Protein AF-A0A6I9NJK5-F1 (afdb_monomer_lite)

Foldseek 3Di:
DDKDQLVRPDVVVVPSVDPPDDRMDDADDAPDDDDPDPVPQPFDDDVPDDRDNDDPHDEDHDCVDLVNFDWDWDDDDPDDTDGDSDPDDPQQVLLVCVVVVVDPDDDTPHDDDD

Sequence (114 aa):
MRVYGRQEIPDRFHFKGGRFVAPLTLVAEPGWFIAQNKAMLPYWKNDTGEASAWQNGWHGYDNEFLDMRGFFLASGPGNKHLYSSIRACFVMIVSDLCSLKLMHTLLSSGASSL

Structure (mmCIF, N/CA/C/O backbone):
data_AF-A0A6I9NJK5-F1
#
_entry.id   AF-A0A6I9NJK5-F1
#
loop_
_atom_site.group_PDB
_atom_site.id
_atom_site.type_symbol
_atom_site.label_atom_id
_atom_site.label_alt_id
_atom_site.label_comp_id
_atom_site.label_asym_id
_atom_site.label_entity_id
_atom_site.label_seq_id
_atom_site.pdbx_PDB_ins_code
_atom_site.Cartn_x
_atom_site.Cartn_y
_atom_site.Cartn_z
_atom_site.occupancy
_atom_site.B_iso_or_equiv
_atom_site.auth_seq_id
_atom_site.auth_comp_id
_atom_site.auth_asym_id
_atom_site.auth_atom_id
_atom_site.pdbx_PDB_model_num
ATOM 1 N N . MET A 1 1 ? 2.629 -10.546 -7.909 1.00 90.00 1 MET A N 1
ATOM 2 C CA . MET A 1 1 ? 1.799 -9.334 -8.149 1.00 90.00 1 MET A CA 1
ATOM 3 C C . MET A 1 1 ? 0.358 -9.750 -8.395 1.00 90.00 1 MET A C 1
ATOM 5 O O . MET A 1 1 ? 0.143 -10.755 -9.062 1.00 90.00 1 MET A O 1
ATOM 9 N N . ARG A 1 2 ? -0.619 -8.976 -7.908 1.00 95.12 2 ARG A N 1
ATOM 10 C CA . ARG A 1 2 ? -2.050 -9.176 -8.200 1.00 95.12 2 ARG A CA 1
ATOM 11 C C . ARG A 1 2 ? -2.628 -7.969 -8.931 1.00 95.12 2 ARG A C 1
ATOM 13 O O . ARG A 1 2 ? -2.214 -6.842 -8.671 1.00 95.12 2 ARG A O 1
ATOM 20 N N . VAL A 1 3 ? -3.580 -8.211 -9.825 1.00 96.62 3 VAL A N 1
ATOM 21 C CA . VAL A 1 3 ? -4.274 -7.175 -10.599 1.00 96.62 3 VAL A CA 1
ATOM 22 C C . VAL A 1 3 ? -5.767 -7.348 -10.377 1.00 96.62 3 VAL A C 1
ATOM 24 O O . VAL A 1 3 ? -6.265 -8.466 -10.464 1.00 96.62 3 VAL A O 1
ATOM 27 N N . TYR A 1 4 ? -6.460 -6.252 -10.090 1.00 97.62 4 TYR A N 1
ATOM 28 C CA . TYR A 1 4 ? -7.900 -6.242 -9.872 1.00 97.62 4 TYR A CA 1
ATOM 29 C C . TYR A 1 4 ? -8.556 -5.208 -10.777 1.00 97.62 4 TYR A C 1
ATOM 31 O O . TYR A 1 4 ? -8.128 -4.047 -10.804 1.00 97.62 4 TYR A O 1
ATOM 39 N N . GLY A 1 5 ? -9.635 -5.594 -11.457 1.00 97.88 5 GLY A N 1
ATOM 40 C CA . GLY A 1 5 ? -10.635 -4.634 -11.893 1.00 97.88 5 GLY A CA 1
ATOM 41 C C . GLY A 1 5 ? -11.287 -3.981 -10.678 1.00 97.88 5 GLY A C 1
ATOM 42 O O . GLY A 1 5 ? -11.382 -4.577 -9.606 1.00 97.88 5 GLY A O 1
ATOM 43 N N . ARG A 1 6 ? -11.757 -2.740 -10.825 1.00 96.25 6 ARG A N 1
ATOM 44 C CA . ARG A 1 6 ? -12.305 -1.954 -9.707 1.00 96.25 6 ARG A CA 1
ATOM 45 C C . ARG A 1 6 ? -13.317 -2.714 -8.833 1.00 96.25 6 ARG A C 1
ATOM 47 O O . ARG A 1 6 ? -13.274 -2.580 -7.615 1.00 96.25 6 ARG A O 1
ATOM 54 N N . GLN A 1 7 ? -14.214 -3.500 -9.429 1.00 96.50 7 GLN A N 1
ATOM 55 C CA . GLN A 1 7 ? -15.240 -4.249 -8.684 1.00 96.50 7 GLN A CA 1
ATOM 56 C C . GLN A 1 7 ? -14.703 -5.514 -7.998 1.00 96.50 7 GLN A C 1
ATOM 58 O O . GLN A 1 7 ? -15.299 -5.989 -7.034 1.00 96.50 7 GLN A O 1
ATOM 63 N N . GLU A 1 8 ? -13.564 -6.020 -8.465 1.00 97.88 8 GLU A N 1
ATOM 64 C CA . GLU A 1 8 ? -12.906 -7.241 -7.989 1.00 97.88 8 GLU A CA 1
ATOM 65 C C . GLU A 1 8 ? -11.919 -6.961 -6.849 1.00 97.88 8 GLU A C 1
ATOM 67 O O . GLU A 1 8 ? -11.401 -7.893 -6.235 1.00 97.88 8 GLU A O 1
ATOM 72 N N . ILE A 1 9 ? -11.649 -5.683 -6.549 1.00 97.12 9 ILE A N 1
ATOM 73 C CA . ILE A 1 9 ? -10.810 -5.291 -5.414 1.00 97.12 9 ILE A CA 1
ATOM 74 C C . ILE A 1 9 ? -11.443 -5.854 -4.124 1.00 97.12 9 ILE A C 1
ATOM 76 O O . ILE A 1 9 ? -12.618 -5.570 -3.855 1.00 97.12 9 ILE A O 1
ATOM 80 N N . PRO A 1 10 ? -10.683 -6.608 -3.304 1.00 96.00 10 PRO A N 1
ATOM 81 C CA . PRO A 1 10 ? -11.191 -7.195 -2.068 1.00 96.00 10 PRO A CA 1
ATOM 82 C C . PRO A 1 10 ? -11.821 -6.162 -1.127 1.00 96.00 10 PRO A C 1
ATOM 84 O O . PRO A 1 10 ? -11.218 -5.124 -0.842 1.00 96.00 10 PRO A O 1
ATOM 87 N N . ASP A 1 11 ? -13.004 -6.472 -0.589 1.00 94.94 11 ASP A N 1
ATOM 88 C CA . ASP A 1 11 ? -13.763 -5.557 0.281 1.00 94.94 11 ASP A CA 1
ATOM 89 C C . ASP A 1 11 ? -12.993 -5.135 1.535 1.00 94.94 11 ASP A C 1
ATOM 91 O O . ASP A 1 11 ? -13.120 -3.993 1.973 1.00 94.94 11 ASP A O 1
ATOM 95 N N . ARG A 1 12 ? -12.120 -6.007 2.059 1.00 93.56 12 ARG A N 1
ATOM 96 C CA . ARG A 1 12 ? -11.272 -5.725 3.230 1.00 93.56 12 ARG A CA 1
ATOM 97 C C . ARG A 1 12 ? -10.341 -4.519 3.056 1.00 93.56 12 ARG A C 1
ATOM 99 O O . ARG A 1 12 ? -9.884 -3.959 4.045 1.00 93.56 12 ARG A O 1
ATOM 106 N N . PHE A 1 13 ? -10.043 -4.117 1.818 1.00 92.50 13 PHE A N 1
ATOM 107 C CA . PHE A 1 13 ? -9.256 -2.910 1.570 1.00 92.50 13 PHE A CA 1
ATOM 108 C C . PHE A 1 13 ? -10.068 -1.625 1.758 1.00 92.50 13 PHE A C 1
ATOM 110 O O . PHE A 1 13 ? -9.478 -0.551 1.823 1.00 92.50 13 PHE A O 1
ATOM 117 N N . HIS A 1 14 ? -11.405 -1.705 1.782 1.00 92.88 14 HIS A N 1
ATOM 118 C CA . HIS A 1 14 ? -12.311 -0.551 1.805 1.00 92.88 14 HIS A CA 1
ATOM 119 C C . HIS A 1 14 ? -11.980 0.511 0.735 1.00 92.88 14 HIS A C 1
ATOM 121 O O . HIS A 1 14 ? -12.264 1.696 0.898 1.00 92.88 14 HIS A O 1
ATOM 127 N N . PHE A 1 15 ? -11.375 0.085 -0.380 1.00 93.12 15 PHE A N 1
ATOM 128 C CA . PHE A 1 15 ? -10.775 0.985 -1.362 1.00 93.12 15 PHE A CA 1
ATOM 129 C C . PHE A 1 15 ? -11.719 1.280 -2.535 1.00 93.12 15 PHE A C 1
ATOM 131 O O . PHE A 1 15 ? -11.912 2.440 -2.887 1.00 93.12 15 PHE A O 1
ATOM 138 N N . LYS A 1 16 ? -12.390 0.263 -3.098 1.00 94.38 16 LYS A N 1
ATOM 139 C CA . LYS A 1 16 ? -13.120 0.348 -4.385 1.00 94.38 16 LYS A CA 1
ATOM 140 C C . LYS A 1 16 ? -14.266 1.362 -4.475 1.00 94.38 16 LYS A C 1
ATOM 142 O O . LYS A 1 16 ? -14.669 1.733 -5.581 1.00 94.38 16 LYS A O 1
ATOM 147 N N . GLY A 1 17 ? -14.795 1.823 -3.342 1.00 93.31 17 GLY A N 1
ATOM 148 C CA . GLY A 1 17 ? -15.849 2.843 -3.288 1.00 93.31 17 GLY A CA 1
ATOM 149 C C . GLY A 1 17 ? -15.358 4.268 -3.578 1.00 93.31 17 GLY A C 1
ATOM 150 O O . GLY A 1 17 ? -16.163 5.144 -3.882 1.00 93.31 17 GLY A O 1
ATOM 151 N N . GLY A 1 18 ? -14.045 4.519 -3.528 1.00 92.38 18 GLY A N 1
ATOM 152 C CA . GLY A 1 18 ? -13.483 5.862 -3.669 1.00 92.38 18 GLY A CA 1
ATOM 153 C C . GLY A 1 18 ? -13.666 6.463 -5.066 1.00 92.38 18 GLY A C 1
ATOM 154 O O . GLY A 1 18 ? -13.475 5.797 -6.083 1.00 92.38 18 GLY A O 1
ATOM 155 N N . ARG A 1 19 ? -13.986 7.759 -5.150 1.00 94.50 19 ARG A N 1
ATOM 156 C CA . ARG A 1 19 ? -14.189 8.466 -6.433 1.00 94.50 19 ARG A CA 1
ATOM 157 C C . ARG A 1 19 ? -12.986 8.359 -7.378 1.00 94.50 19 ARG A C 1
ATOM 159 O O . ARG A 1 19 ? -13.173 8.252 -8.582 1.00 94.50 19 ARG A O 1
ATOM 166 N N . PHE A 1 20 ? -11.777 8.332 -6.824 1.00 94.50 20 PHE A N 1
ATOM 167 C CA . PHE A 1 20 ? -10.515 8.373 -7.569 1.00 94.50 20 PHE A CA 1
ATOM 168 C C . PHE A 1 20 ? -9.845 7.003 -7.757 1.00 94.50 20 PHE A C 1
ATOM 170 O O . PHE A 1 20 ? -8.680 6.938 -8.135 1.00 94.50 20 PHE A O 1
ATOM 177 N N . VAL A 1 21 ? -10.553 5.898 -7.496 1.00 95.12 21 VAL A N 1
ATOM 178 C CA . VAL A 1 21 ? -10.008 4.555 -7.748 1.00 95.12 21 VAL A CA 1
ATOM 179 C C . VAL A 1 21 ? -9.963 4.292 -9.249 1.00 95.12 21 VAL A C 1
ATOM 181 O O . VAL A 1 21 ? -10.994 4.351 -9.928 1.00 95.12 21 VAL A O 1
ATOM 184 N N . ALA A 1 22 ? -8.770 3.980 -9.749 1.00 95.50 22 ALA A N 1
ATOM 185 C CA . ALA A 1 22 ? -8.544 3.651 -11.148 1.00 95.50 22 ALA A CA 1
ATOM 186 C C . ALA A 1 22 ? -9.322 2.386 -11.578 1.00 95.50 22 ALA A C 1
ATOM 188 O O . ALA A 1 22 ? -9.623 1.531 -10.740 1.00 95.50 22 ALA A O 1
ATOM 189 N N . PRO A 1 23 ? -9.628 2.219 -12.881 1.00 96.88 23 PRO A N 1
ATOM 190 C CA . PRO A 1 23 ? -10.300 1.018 -13.387 1.00 96.88 23 PRO A CA 1
ATOM 191 C C . PRO A 1 23 ? -9.548 -0.283 -13.080 1.00 96.88 23 PRO A C 1
ATOM 193 O O . PRO A 1 23 ? -10.181 -1.312 -12.845 1.00 96.88 23 PRO A O 1
ATOM 196 N N . LEU A 1 24 ? -8.214 -0.213 -13.052 1.00 96.81 24 LEU A N 1
ATOM 197 C CA . LEU A 1 24 ? -7.314 -1.298 -12.678 1.00 96.81 24 LEU A CA 1
ATOM 198 C C . LEU A 1 24 ? -6.467 -0.872 -11.481 1.00 96.81 24 LEU A C 1
ATOM 200 O O . LEU A 1 24 ? -5.882 0.210 -11.481 1.00 96.81 24 LEU A O 1
ATOM 204 N N . THR A 1 25 ? -6.386 -1.739 -10.478 1.00 96.12 25 THR A N 1
ATOM 205 C CA . THR A 1 25 ? -5.515 -1.573 -9.310 1.00 96.12 25 THR A CA 1
ATOM 206 C C . THR A 1 25 ? -4.537 -2.736 -9.253 1.00 96.12 25 THR A C 1
ATOM 208 O O . THR A 1 25 ? -4.942 -3.898 -9.293 1.00 96.12 25 THR A O 1
ATOM 211 N N . LEU A 1 26 ? -3.244 -2.424 -9.166 1.00 96.19 26 LEU A N 1
ATOM 212 C CA . LEU A 1 26 ? -2.179 -3.413 -9.069 1.00 96.19 26 LEU A CA 1
ATOM 213 C C . LEU A 1 26 ? -1.632 -3.414 -7.642 1.00 96.19 26 LEU A C 1
ATOM 215 O O . LEU A 1 26 ? -1.322 -2.359 -7.095 1.00 96.19 26 LEU A O 1
ATOM 219 N N . VAL A 1 27 ? -1.496 -4.601 -7.058 1.00 95.50 27 VAL A N 1
ATOM 220 C CA . VAL A 1 27 ? -0.923 -4.798 -5.724 1.00 95.50 27 VAL A CA 1
ATOM 221 C C . VAL A 1 27 ? 0.391 -5.556 -5.876 1.00 95.50 27 VAL A C 1
ATOM 223 O O . VAL A 1 27 ? 0.419 -6.712 -6.321 1.00 95.50 27 VAL A O 1
ATOM 226 N N . ALA A 1 28 ? 1.488 -4.879 -5.543 1.00 94.44 28 ALA A N 1
ATOM 227 C CA . ALA A 1 28 ? 2.820 -5.466 -5.522 1.00 94.44 28 ALA A CA 1
ATOM 228 C C . ALA A 1 28 ? 2.984 -6.417 -4.326 1.00 94.44 28 ALA A C 1
ATOM 230 O O . ALA A 1 28 ? 2.322 -6.273 -3.298 1.00 94.44 28 ALA A O 1
ATOM 231 N N . GLU A 1 29 ? 3.878 -7.391 -4.469 1.00 92.88 29 GLU A N 1
ATOM 232 C CA . GLU A 1 29 ? 4.347 -8.196 -3.339 1.00 92.88 29 GLU A CA 1
ATOM 233 C C . GLU A 1 29 ? 5.508 -7.474 -2.641 1.00 92.88 29 GLU A C 1
ATOM 235 O O . GLU A 1 29 ? 6.224 -6.724 -3.311 1.00 92.88 29 GLU A O 1
ATOM 240 N N . PRO A 1 30 ? 5.721 -7.683 -1.329 1.00 90.62 30 PRO A N 1
ATOM 241 C CA . PRO A 1 30 ? 6.853 -7.095 -0.622 1.00 90.62 30 PRO A CA 1
ATOM 242 C C . PRO A 1 30 ? 8.179 -7.359 -1.346 1.00 90.62 30 PRO A C 1
ATOM 244 O O . PRO A 1 30 ? 8.440 -8.472 -1.801 1.00 90.62 30 PRO A O 1
ATOM 247 N N . GLY A 1 31 ? 9.004 -6.318 -1.471 1.00 87.44 31 GLY A N 1
ATOM 248 C CA . GLY A 1 31 ? 10.274 -6.366 -2.206 1.00 87.44 31 GLY A CA 1
ATOM 249 C C . GLY A 1 31 ? 10.159 -6.047 -3.701 1.00 87.44 31 GLY A C 1
ATOM 250 O O . GLY A 1 31 ? 11.182 -5.896 -4.365 1.00 87.44 31 GLY A O 1
ATOM 251 N N . TRP A 1 32 ? 8.943 -5.880 -4.225 1.00 87.62 32 TRP A N 1
ATOM 252 C CA . TRP A 1 32 ? 8.697 -5.491 -5.611 1.00 87.62 32 TRP A CA 1
ATOM 253 C C . TRP A 1 32 ? 8.066 -4.108 -5.697 1.00 87.62 32 TRP A C 1
ATOM 255 O O . TRP A 1 32 ? 7.214 -3.744 -4.898 1.00 87.62 32 TRP A O 1
ATOM 265 N N . PHE A 1 33 ? 8.396 -3.362 -6.741 1.00 85.12 33 PHE A N 1
ATOM 266 C CA . PHE A 1 33 ? 7.691 -2.136 -7.093 1.00 85.12 33 PHE A CA 1
ATOM 267 C C . PHE A 1 33 ? 7.246 -2.217 -8.555 1.00 85.12 33 PHE A C 1
ATOM 269 O O . PHE A 1 33 ? 7.800 -2.974 -9.356 1.00 85.12 33 PHE A O 1
ATOM 276 N N . ILE A 1 34 ? 6.214 -1.454 -8.902 1.00 87.81 34 ILE A N 1
ATOM 277 C CA . ILE A 1 34 ? 5.610 -1.475 -10.234 1.00 87.81 34 ILE A CA 1
ATOM 278 C C . ILE A 1 34 ? 5.867 -0.119 -10.877 1.00 87.81 34 ILE A C 1
ATOM 280 O O . ILE A 1 34 ? 5.484 0.913 -10.334 1.00 87.81 34 ILE A O 1
ATOM 284 N N . ALA A 1 35 ? 6.512 -0.131 -12.038 1.00 87.62 35 ALA A N 1
ATOM 285 C CA . ALA A 1 35 ? 6.784 1.058 -12.831 1.00 87.62 35 ALA A CA 1
ATOM 286 C C . ALA A 1 35 ? 6.290 0.848 -14.261 1.00 87.62 35 ALA A C 1
ATOM 288 O O . ALA A 1 35 ? 6.307 -0.269 -14.777 1.00 87.62 35 ALA A O 1
ATOM 289 N N . GLN A 1 36 ? 5.875 1.933 -14.914 1.00 86.94 36 GLN A N 1
ATOM 290 C CA . GLN A 1 36 ? 5.404 1.881 -16.297 1.00 86.94 36 GLN A CA 1
ATOM 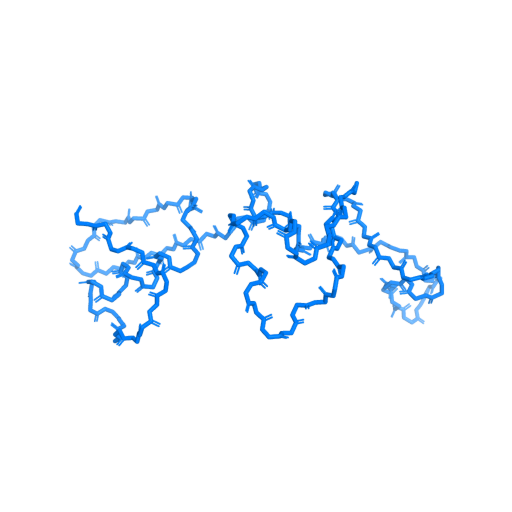291 C C . GLN A 1 36 ? 6.525 1.485 -17.270 1.00 86.94 36 GLN A C 1
ATOM 293 O O . GLN A 1 36 ? 6.287 0.759 -18.232 1.00 86.94 36 GLN A O 1
ATOM 298 N N . ASN A 1 37 ? 7.749 1.962 -17.035 1.00 83.81 37 ASN A N 1
ATOM 299 C CA . ASN A 1 37 ? 8.924 1.611 -17.824 1.00 83.81 37 ASN A CA 1
ATOM 300 C C . ASN A 1 37 ? 10.211 1.728 -16.984 1.00 83.81 37 ASN A C 1
ATOM 302 O O . ASN A 1 37 ? 10.212 2.319 -15.903 1.00 83.81 37 ASN A O 1
ATOM 306 N N . LYS A 1 38 ? 11.322 1.190 -17.510 1.00 76.00 38 LYS A N 1
ATOM 307 C CA . LYS A 1 38 ? 12.641 1.226 -16.851 1.00 76.00 38 LYS A CA 1
ATOM 308 C C . LYS A 1 38 ? 13.243 2.636 -16.724 1.00 76.00 38 LYS A C 1
ATOM 310 O O . LYS A 1 38 ? 14.063 2.870 -15.848 1.00 76.00 38 LYS A O 1
ATOM 315 N N . ALA A 1 39 ? 12.861 3.575 -17.586 1.00 76.69 39 ALA A N 1
ATOM 316 C CA . ALA A 1 39 ? 13.349 4.953 -17.512 1.00 76.69 39 ALA A CA 1
ATOM 317 C C . ALA A 1 39 ? 12.691 5.750 -16.368 1.00 76.69 39 ALA A C 1
ATOM 319 O O . ALA A 1 39 ? 13.248 6.738 -15.908 1.00 76.69 39 ALA A O 1
ATOM 320 N N . MET A 1 40 ? 11.522 5.306 -15.899 1.00 72.81 40 MET A N 1
ATOM 321 C CA . MET A 1 40 ? 10.747 5.904 -14.808 1.00 72.81 40 MET A CA 1
ATOM 322 C C . MET A 1 40 ? 10.974 5.196 -13.471 1.00 72.81 40 MET A C 1
ATOM 324 O O . MET A 1 40 ? 10.207 5.404 -12.530 1.00 72.81 40 MET A O 1
ATOM 328 N N . LEU A 1 41 ? 11.986 4.327 -13.380 1.00 72.88 41 LEU A N 1
ATOM 329 C CA . LEU A 1 41 ? 12.323 3.717 -12.103 1.00 72.88 41 LEU A CA 1
ATOM 330 C C . LEU A 1 41 ? 12.713 4.839 -11.128 1.00 72.88 41 LEU A C 1
ATOM 332 O O . LEU A 1 41 ? 13.453 5.750 -11.511 1.00 72.88 41 LEU A O 1
ATOM 336 N N . PRO A 1 42 ? 12.209 4.800 -9.887 1.00 65.50 42 PRO A N 1
ATOM 337 C CA . PRO A 1 42 ? 12.485 5.813 -8.880 1.00 65.50 42 PRO A CA 1
ATOM 338 C C . PRO A 1 42 ? 13.908 5.622 -8.345 1.00 65.50 42 PRO A C 1
ATOM 340 O O . PRO A 1 42 ? 14.130 5.133 -7.238 1.00 65.50 42 PRO A O 1
ATOM 343 N N . TYR A 1 43 ? 14.891 5.969 -9.167 1.00 68.19 43 TYR A N 1
ATOM 344 C CA . TYR A 1 43 ? 16.286 5.970 -8.773 1.00 68.19 43 TYR A CA 1
ATOM 345 C C . TYR A 1 43 ? 16.526 7.084 -7.763 1.00 68.19 43 TYR A C 1
ATOM 347 O O . TYR A 1 43 ? 16.132 8.233 -7.981 1.00 68.19 43 TYR A O 1
ATOM 355 N N . TRP A 1 44 ? 17.202 6.756 -6.666 1.00 58.09 44 TRP A N 1
ATOM 356 C CA . TRP A 1 44 ? 17.799 7.794 -5.844 1.00 58.09 44 TRP A CA 1
ATOM 357 C C . TRP A 1 44 ? 19.003 8.342 -6.610 1.00 58.09 44 TRP A C 1
ATOM 359 O O . TRP A 1 44 ? 19.922 7.597 -6.949 1.00 58.09 44 TRP A O 1
ATOM 369 N N . LYS A 1 45 ? 18.954 9.628 -6.957 1.00 60.59 45 LYS A N 1
ATOM 370 C CA . LYS A 1 45 ? 20.036 10.316 -7.656 1.00 60.59 45 LYS A CA 1
ATOM 371 C C . LYS A 1 45 ? 20.779 11.179 -6.646 1.00 60.59 45 LYS A C 1
ATOM 373 O O . LYS A 1 45 ? 20.431 12.329 -6.412 1.00 60.59 45 LYS A O 1
ATOM 378 N N . ASN A 1 46 ? 21.774 10.593 -6.005 1.00 57.22 46 ASN A N 1
ATOM 379 C CA . ASN A 1 46 ? 22.879 11.331 -5.422 1.00 57.22 46 ASN A CA 1
ATOM 380 C C . ASN A 1 46 ? 23.770 11.803 -6.568 1.00 57.22 46 ASN A C 1
ATOM 382 O O . ASN A 1 46 ? 24.246 10.976 -7.339 1.00 57.22 46 ASN A O 1
ATOM 386 N N . ASP A 1 47 ? 23.997 13.112 -6.688 1.00 61.72 47 ASP A N 1
ATOM 387 C CA . ASP A 1 47 ? 24.726 13.779 -7.786 1.00 61.72 47 ASP A CA 1
ATOM 388 C C . ASP A 1 47 ? 26.202 13.342 -7.974 1.00 61.72 47 ASP A C 1
ATOM 390 O O . ASP A 1 47 ? 26.977 1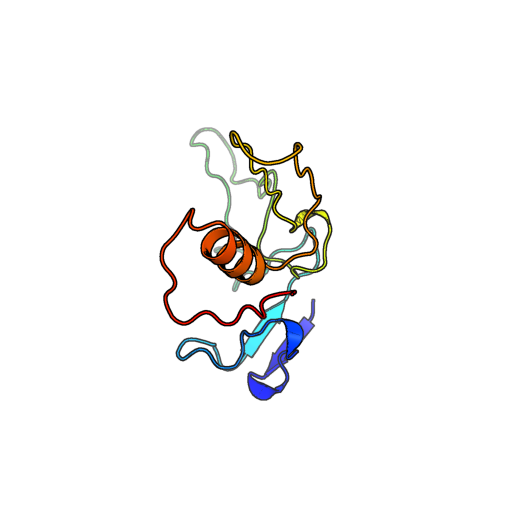3.995 -8.666 1.00 61.72 47 ASP A O 1
ATOM 394 N N . THR A 1 48 ? 26.611 12.233 -7.359 1.00 61.94 48 THR A N 1
ATOM 395 C CA . THR A 1 48 ? 27.974 11.709 -7.290 1.00 61.94 48 THR A CA 1
ATOM 396 C C . THR A 1 48 ? 28.129 10.281 -7.839 1.00 61.94 48 THR A C 1
ATOM 398 O O . THR A 1 48 ? 29.245 9.766 -7.808 1.00 61.94 48 THR A O 1
ATOM 401 N N . GLY A 1 49 ? 27.078 9.631 -8.367 1.00 64.94 49 GLY A N 1
ATOM 402 C CA . GLY A 1 49 ? 27.175 8.257 -8.893 1.00 64.94 49 GLY A CA 1
ATOM 403 C C . GLY A 1 49 ? 26.143 7.863 -9.957 1.00 64.94 49 GLY A C 1
ATOM 404 O O . GLY A 1 49 ? 25.221 8.617 -10.271 1.00 64.94 49 GLY A O 1
ATOM 405 N N . GLU A 1 50 ? 26.307 6.662 -10.529 1.00 63.91 50 GLU A N 1
ATOM 406 C CA . GLU A 1 50 ? 25.297 6.059 -11.408 1.00 63.91 50 GLU A CA 1
ATOM 407 C C . GLU A 1 50 ? 23.997 5.817 -10.634 1.00 63.91 50 GLU A C 1
ATOM 409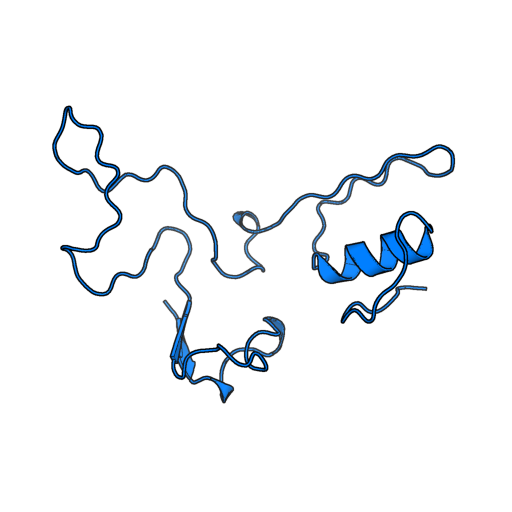 O O . GLU A 1 50 ? 24.010 5.373 -9.483 1.00 63.91 50 GLU A O 1
ATOM 414 N N . ALA A 1 51 ? 22.867 6.102 -11.284 1.00 61.31 51 ALA A N 1
ATOM 415 C CA . ALA A 1 51 ? 21.534 5.904 -10.735 1.00 61.31 51 ALA A CA 1
ATOM 416 C C . ALA A 1 51 ? 21.323 4.423 -10.374 1.00 61.31 51 ALA A C 1
ATOM 418 O O . ALA A 1 51 ? 20.995 3.595 -11.224 1.00 61.31 51 ALA A O 1
ATOM 419 N N . SER A 1 52 ? 21.529 4.081 -9.103 1.00 61.34 52 SER A N 1
ATOM 420 C CA . SER A 1 52 ? 21.329 2.728 -8.593 1.00 61.34 52 SER A CA 1
ATOM 421 C C . SER A 1 52 ? 19.936 2.617 -7.973 1.00 61.34 52 SER A C 1
ATOM 423 O O . SER A 1 52 ? 19.456 3.514 -7.282 1.00 61.34 52 SER A O 1
ATOM 425 N N . ALA A 1 53 ? 19.231 1.525 -8.271 1.00 56.78 53 ALA A N 1
ATOM 426 C CA . ALA A 1 53 ? 17.831 1.315 -7.885 1.00 56.78 53 ALA A CA 1
ATOM 427 C C . ALA A 1 53 ? 17.621 1.056 -6.379 1.00 56.78 53 ALA A C 1
ATOM 429 O O . ALA A 1 53 ? 16.528 0.659 -5.973 1.00 56.78 53 ALA A O 1
ATOM 430 N N . TRP A 1 54 ? 18.650 1.227 -5.545 1.00 57.75 54 TRP A N 1
ATOM 431 C CA . TRP A 1 54 ? 18.600 0.843 -4.138 1.00 57.75 54 TRP A CA 1
ATOM 432 C C . TRP A 1 54 ? 17.920 1.916 -3.291 1.00 57.75 54 TRP A C 1
ATOM 434 O O . TRP A 1 54 ?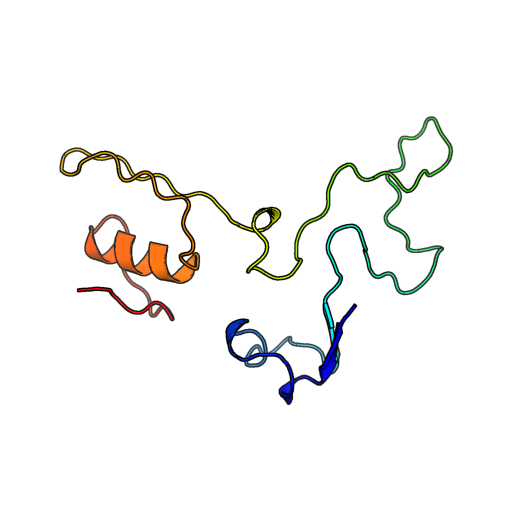 18.555 2.739 -2.638 1.00 57.75 54 TRP A O 1
ATOM 444 N N . GLN A 1 55 ? 16.590 1.888 -3.284 1.00 64.25 55 GLN A N 1
ATOM 445 C CA . GLN A 1 55 ? 15.835 2.464 -2.178 1.00 64.25 55 GLN A CA 1
ATOM 446 C C . GLN A 1 55 ? 15.833 1.473 -1.010 1.00 64.25 55 GLN A C 1
ATOM 448 O O . GLN A 1 55 ? 15.510 0.299 -1.183 1.00 64.25 55 GLN A O 1
ATOM 453 N N . ASN A 1 56 ? 16.197 1.951 0.182 1.00 70.25 56 ASN A N 1
ATOM 454 C CA . ASN A 1 56 ? 16.390 1.123 1.381 1.00 70.25 56 ASN A CA 1
ATOM 455 C C . ASN A 1 56 ? 15.080 0.611 2.013 1.00 70.25 56 ASN A C 1
ATOM 457 O O . ASN A 1 56 ? 15.118 -0.088 3.021 1.00 70.25 56 ASN A O 1
ATOM 461 N N . GLY A 1 57 ? 13.922 0.953 1.444 1.00 78.38 57 GLY A N 1
ATOM 462 C CA . GLY A 1 57 ? 12.624 0.490 1.917 1.00 78.38 57 GLY A CA 1
ATOM 463 C C . GLY A 1 57 ? 11.476 1.071 1.100 1.00 78.38 57 GLY A C 1
ATOM 464 O O . GLY A 1 57 ? 11.568 2.180 0.583 1.00 78.38 57 GLY A O 1
ATOM 465 N N . TRP A 1 58 ? 10.389 0.309 1.004 1.00 83.62 58 TRP A N 1
ATOM 466 C CA . TRP A 1 58 ? 9.158 0.683 0.309 1.00 83.62 58 TRP A CA 1
ATOM 467 C C . TRP A 1 58 ? 7.955 0.358 1.191 1.00 83.62 58 TRP A C 1
ATOM 469 O O . TRP A 1 58 ? 8.001 -0.579 1.987 1.00 83.62 58 TRP A O 1
ATOM 479 N N . HIS A 1 59 ? 6.868 1.105 1.021 1.00 89.06 59 HIS A N 1
ATOM 480 C CA . HIS A 1 59 ? 5.600 0.885 1.713 1.00 89.06 59 HIS A CA 1
ATOM 481 C C . HIS A 1 59 ? 4.418 1.012 0.741 1.00 89.06 59 HIS A C 1
ATOM 483 O O . HIS A 1 59 ? 4.589 1.403 -0.411 1.00 89.06 59 HIS A O 1
ATOM 489 N N . GLY A 1 60 ? 3.204 0.717 1.214 1.00 89.25 60 GLY A N 1
ATOM 490 C CA . GLY A 1 60 ? 1.982 0.749 0.395 1.00 89.25 60 GLY A CA 1
ATOM 491 C C . GLY A 1 60 ? 1.562 -0.614 -0.164 1.00 89.25 60 GLY A C 1
ATOM 492 O O . GLY A 1 60 ? 0.696 -0.680 -1.034 1.00 89.25 60 GLY A O 1
ATOM 493 N N . TYR A 1 61 ? 2.164 -1.695 0.338 1.00 93.50 61 TYR A N 1
ATOM 494 C CA . TYR A 1 61 ? 1.710 -3.062 0.093 1.00 93.50 61 TYR A CA 1
ATOM 495 C C . TYR A 1 61 ? 0.398 -3.358 0.832 1.00 93.50 61 TYR A C 1
ATOM 497 O O . TYR A 1 61 ? -0.191 -2.501 1.491 1.00 93.50 61 TYR A O 1
ATOM 505 N N . ASP A 1 62 ? -0.047 -4.609 0.739 1.00 93.12 62 ASP A N 1
ATOM 506 C CA . ASP A 1 62 ? -1.187 -5.121 1.492 1.00 93.12 62 ASP A CA 1
ATOM 507 C C . ASP A 1 62 ? -1.062 -4.831 3.001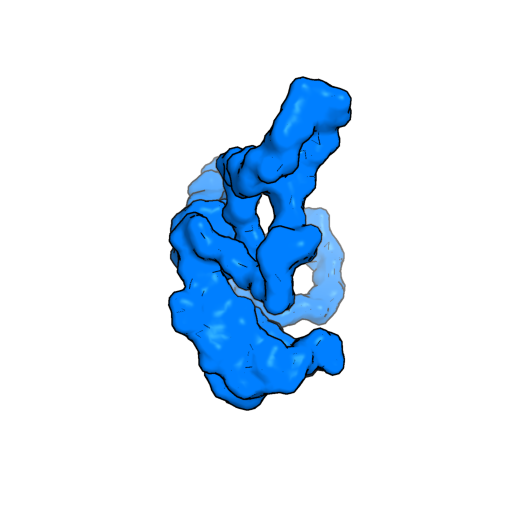 1.00 93.12 62 ASP A C 1
ATOM 509 O O . ASP A 1 62 ? -0.044 -5.135 3.626 1.00 93.12 62 ASP A O 1
ATOM 513 N N . ASN A 1 63 ? -2.113 -4.270 3.599 1.00 90.94 63 ASN A N 1
ATOM 514 C CA . ASN A 1 63 ? -2.128 -3.854 5.001 1.00 90.94 63 ASN A CA 1
ATOM 515 C C . ASN A 1 63 ? -2.084 -5.027 5.998 1.00 90.94 63 ASN A C 1
ATOM 517 O O . ASN A 1 63 ? -1.904 -4.806 7.195 1.00 90.94 63 ASN A O 1
ATOM 521 N N . GLU A 1 64 ? -2.259 -6.268 5.536 1.00 90.50 64 GLU A N 1
ATOM 522 C CA . GLU A 1 64 ? -2.142 -7.457 6.387 1.00 90.50 64 GLU A CA 1
ATOM 523 C C . GLU A 1 64 ? -0.688 -7.859 6.680 1.00 90.50 64 GLU A C 1
ATOM 525 O O . GLU A 1 64 ? -0.435 -8.530 7.694 1.00 90.50 64 GLU A O 1
ATOM 530 N N . PHE A 1 65 ? 0.269 -7.417 5.850 1.00 90.62 65 PHE A N 1
ATOM 531 C CA . PHE A 1 65 ? 1.693 -7.656 6.083 1.00 90.62 65 PHE A CA 1
ATOM 532 C C . PHE A 1 65 ? 2.149 -6.996 7.383 1.00 90.62 65 PHE A C 1
ATOM 534 O O . PHE A 1 65 ? 1.814 -5.846 7.662 1.00 90.62 65 PHE A O 1
ATOM 541 N N . LEU A 1 66 ? 2.946 -7.726 8.171 1.00 88.31 66 LEU A N 1
ATOM 542 C CA . LEU A 1 66 ? 3.484 -7.236 9.444 1.00 88.31 66 LEU A CA 1
ATOM 543 C C . LEU A 1 66 ? 4.265 -5.929 9.265 1.00 88.31 66 LEU A C 1
ATOM 545 O O . LEU A 1 66 ? 4.062 -5.003 10.043 1.00 88.31 66 LEU A O 1
ATOM 549 N N . ASP A 1 67 ? 5.054 -5.829 8.196 1.00 88.75 67 ASP A N 1
ATOM 550 C CA . ASP A 1 67 ? 5.878 -4.653 7.895 1.00 88.75 67 ASP A CA 1
ATOM 551 C C . ASP A 1 67 ? 5.056 -3.415 7.496 1.00 88.75 67 ASP A C 1
ATOM 553 O O . ASP A 1 67 ? 5.570 -2.302 7.531 1.00 88.75 67 ASP A O 1
ATOM 557 N N . MET A 1 68 ? 3.777 -3.585 7.130 1.00 90.94 68 MET A N 1
ATOM 558 C CA . MET A 1 68 ? 2.853 -2.486 6.802 1.00 90.94 68 MET A CA 1
ATOM 559 C C . MET A 1 68 ? 2.002 -2.041 7.998 1.00 90.94 68 MET A C 1
ATOM 561 O O . MET A 1 68 ? 1.157 -1.153 7.859 1.00 90.94 68 MET A O 1
ATOM 565 N N . ARG A 1 69 ? 2.188 -2.648 9.177 1.00 87.69 69 ARG A N 1
ATOM 566 C CA . ARG A 1 69 ? 1.432 -2.277 10.375 1.00 87.69 69 ARG A CA 1
ATOM 567 C C . ARG A 1 69 ? 2.021 -1.030 11.016 1.00 87.69 69 ARG A C 1
ATOM 569 O O . ARG A 1 69 ? 3.215 -0.951 11.283 1.00 87.69 69 ARG A O 1
ATOM 576 N N . GLY A 1 70 ? 1.148 -0.076 11.326 1.00 81.44 70 GLY A N 1
ATOM 577 C CA . GLY A 1 70 ? 1.481 1.012 12.238 1.00 81.44 70 GLY A CA 1
ATOM 578 C C . GLY A 1 70 ? 1.514 0.529 13.690 1.00 81.44 70 GLY A C 1
ATOM 579 O O . GLY A 1 70 ? 0.964 -0.519 14.031 1.00 81.44 70 GLY A O 1
ATOM 580 N N . PHE A 1 71 ? 2.123 1.325 14.562 1.00 78.75 71 PHE A N 1
ATOM 581 C CA . PHE A 1 71 ? 1.990 1.173 16.009 1.00 78.75 71 PHE A CA 1
ATOM 582 C C . PHE A 1 71 ? 1.144 2.318 16.568 1.00 78.75 71 PHE A C 1
ATOM 584 O O . PHE A 1 71 ? 1.077 3.402 15.988 1.00 78.75 71 PHE A O 1
ATOM 591 N N . PHE A 1 72 ? 0.504 2.082 17.708 1.00 76.56 72 PHE A N 1
ATOM 592 C CA . PHE A 1 72 ? -0.270 3.092 18.417 1.00 76.56 72 PHE A CA 1
ATOM 593 C C . PHE A 1 72 ? 0.029 3.009 19.907 1.00 76.56 72 PHE A C 1
ATOM 595 O O . PHE A 1 72 ? 0.078 1.919 20.479 1.00 76.56 72 PHE A O 1
ATOM 602 N N . LEU A 1 73 ? 0.224 4.171 20.522 1.00 75.19 73 LEU A N 1
ATOM 603 C CA . LEU A 1 73 ? 0.499 4.305 21.943 1.00 75.19 73 LEU A CA 1
ATOM 604 C C . LEU A 1 73 ? -0.367 5.427 22.510 1.00 75.19 73 LEU A C 1
ATOM 606 O O . LEU A 1 73 ? -0.311 6.557 22.029 1.00 75.19 73 LEU A O 1
ATOM 610 N N . ALA A 1 74 ? -1.121 5.118 23.561 1.00 72.38 74 ALA 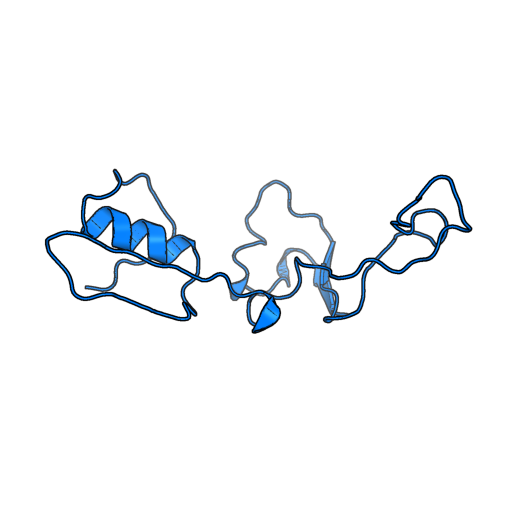A N 1
ATOM 611 C CA . ALA A 1 74 ? -1.878 6.093 24.333 1.00 72.38 74 ALA A CA 1
ATOM 612 C C . ALA A 1 74 ? -1.443 6.050 25.805 1.00 72.38 74 ALA A C 1
ATOM 614 O O . ALA A 1 74 ? -1.231 4.978 26.374 1.00 72.38 74 ALA A O 1
ATOM 615 N N . SER A 1 75 ? -1.313 7.224 26.424 1.00 73.38 75 SER A N 1
ATOM 616 C CA . SER A 1 75 ? -0.952 7.388 27.836 1.00 73.38 75 SER A CA 1
ATOM 617 C C . SER A 1 75 ? -1.743 8.552 28.431 1.00 73.38 75 SER A C 1
ATOM 619 O O . SER A 1 75 ? -1.867 9.595 27.791 1.00 73.38 75 SER A O 1
ATOM 621 N N . GLY A 1 76 ? -2.288 8.390 29.638 1.00 70.38 76 GLY A N 1
ATOM 622 C CA . GLY A 1 76 ? -3.059 9.438 30.303 1.00 70.38 76 GLY A CA 1
ATOM 623 C C . GLY A 1 76 ? -3.424 9.107 31.756 1.00 70.38 76 GLY A C 1
ATOM 624 O O . GLY A 1 76 ? -3.268 7.962 32.179 1.00 70.38 76 GLY A O 1
ATOM 625 N N . PRO A 1 77 ? -3.944 10.088 32.522 1.00 68.38 77 PRO A N 1
ATOM 626 C CA . PRO A 1 77 ? -4.114 9.988 33.977 1.00 68.38 77 PRO A CA 1
ATOM 627 C C . PRO A 1 77 ? -5.136 8.938 34.448 1.00 68.38 77 PRO A C 1
ATOM 629 O O . PRO A 1 77 ? -5.224 8.672 35.642 1.00 68.38 77 PRO A O 1
ATOM 632 N N . GLY A 1 78 ? -5.915 8.356 33.530 1.00 63.38 78 GLY A N 1
ATOM 633 C CA . GLY A 1 78 ? -7.007 7.435 33.840 1.00 63.38 78 GLY A CA 1
ATOM 634 C C . GLY A 1 78 ? -6.842 5.995 33.351 1.00 63.38 78 GLY A C 1
ATOM 635 O O . GLY A 1 78 ? -7.753 5.220 33.601 1.00 63.38 78 GLY A O 1
ATOM 636 N N . ASN A 1 79 ? -5.753 5.605 32.670 1.00 54.66 79 ASN A N 1
ATOM 637 C CA . ASN A 1 79 ? -5.628 4.243 32.129 1.00 54.66 79 ASN A CA 1
ATOM 638 C C . ASN A 1 79 ? -4.199 3.684 32.142 1.00 54.66 79 ASN A C 1
ATOM 640 O O . ASN A 1 79 ? -3.219 4.380 31.886 1.00 54.66 79 ASN A O 1
ATOM 644 N N . LYS A 1 80 ? -4.129 2.372 32.404 1.00 55.56 80 LYS A N 1
ATOM 645 C CA . LYS A 1 80 ? -2.957 1.500 32.253 1.00 55.56 80 LYS A CA 1
ATOM 646 C C . LYS A 1 80 ? -2.357 1.686 30.855 1.00 55.56 80 LYS A C 1
ATOM 648 O O . LYS A 1 80 ? -3.112 1.823 29.897 1.00 55.56 80 LYS A O 1
ATOM 653 N N . HIS A 1 81 ? -1.029 1.659 30.736 1.00 51.41 81 HIS A N 1
ATOM 654 C CA . HIS A 1 81 ? -0.331 1.720 29.450 1.00 51.41 81 HIS A CA 1
ATOM 655 C C . HIS A 1 81 ? -0.897 0.670 28.478 1.00 51.41 81 HIS A C 1
ATOM 657 O O . HIS A 1 81 ? -0.625 -0.523 28.614 1.00 51.41 81 HIS A O 1
ATOM 663 N N . LEU A 1 82 ? -1.709 1.103 27.511 1.00 53.09 82 LEU A N 1
ATOM 664 C CA . LEU A 1 82 ? -2.233 0.239 26.460 1.00 53.09 82 LEU A CA 1
ATOM 665 C C . LEU A 1 82 ? -1.198 0.215 25.338 1.00 53.09 82 LEU A C 1
ATOM 667 O O . LEU A 1 82 ? -1.188 1.068 24.453 1.00 53.09 82 LEU A O 1
ATOM 671 N N . TYR A 1 83 ? -0.285 -0.750 25.423 1.00 51.81 83 TYR A N 1
ATOM 672 C CA . TYR A 1 83 ? 0.608 -1.100 24.327 1.00 51.81 83 TYR A CA 1
ATOM 673 C C . TYR A 1 83 ? -0.075 -2.182 23.499 1.00 51.81 83 TYR A C 1
ATOM 675 O O . TYR A 1 83 ? -0.275 -3.299 23.975 1.00 51.81 83 TYR A O 1
ATOM 683 N N . SER A 1 84 ? -0.454 -1.864 22.267 1.00 54.47 84 SER A N 1
ATOM 684 C CA . SER A 1 84 ? -0.969 -2.866 21.344 1.00 54.47 84 SER A CA 1
ATOM 685 C C . SER A 1 84 ? -0.210 -2.751 20.030 1.00 54.47 84 SER A C 1
ATOM 687 O O . SER A 1 84 ? -0.103 -1.671 19.447 1.00 54.47 84 SER A O 1
ATOM 689 N N . SER A 1 85 ? 0.350 -3.872 19.565 1.00 48.16 85 SER A N 1
ATOM 690 C CA . SER A 1 85 ? 0.737 -4.020 18.162 1.00 48.16 85 SER A CA 1
ATOM 691 C C . SER A 1 85 ? -0.564 -4.113 17.379 1.00 48.16 85 SER A C 1
ATOM 693 O O . SER A 1 85 ? -1.152 -5.176 17.170 1.00 48.16 85 SER A O 1
ATOM 695 N N . ILE A 1 86 ? -1.106 -2.941 17.087 1.00 52.44 86 ILE A N 1
ATOM 696 C CA . ILE A 1 86 ? -2.477 -2.805 16.660 1.00 52.44 86 ILE A CA 1
ATOM 697 C C . ILE A 1 86 ? -2.639 -3.505 15.294 1.00 52.44 86 ILE A C 1
ATOM 699 O O . ILE A 1 86 ? -2.204 -3.022 14.255 1.00 52.44 86 ILE A O 1
ATOM 703 N N . ARG A 1 87 ? -3.323 -4.661 15.294 1.00 51.88 87 ARG A N 1
ATOM 704 C CA . ARG A 1 87 ? -4.036 -5.172 14.105 1.00 51.88 87 ARG A CA 1
ATOM 705 C C . ARG A 1 87 ? -5.229 -4.285 13.744 1.00 51.88 87 ARG A C 1
ATOM 707 O O . ARG A 1 87 ? -5.882 -4.525 12.734 1.00 51.88 87 ARG A O 1
ATOM 714 N N . ALA A 1 88 ? -5.565 -3.314 14.588 1.00 53.78 88 ALA A N 1
ATOM 715 C CA . ALA A 1 88 ? -6.647 -2.400 14.307 1.00 53.78 88 ALA A CA 1
ATOM 716 C C . ALA A 1 88 ? -6.281 -1.468 13.145 1.00 53.78 88 ALA A C 1
ATOM 718 O O . ALA A 1 88 ? -5.233 -0.829 13.085 1.00 53.78 88 ALA A O 1
ATOM 719 N N . CYS A 1 89 ? -7.190 -1.400 12.185 1.00 59.69 89 CYS A N 1
ATOM 720 C CA . CYS A 1 89 ? -7.204 -0.333 11.209 1.00 59.69 89 CYS A CA 1
ATOM 721 C C . CYS A 1 89 ? -7.141 1.016 11.944 1.00 59.69 89 CYS A C 1
ATOM 723 O O . CYS A 1 89 ? -7.818 1.188 12.959 1.00 59.69 89 CYS A O 1
ATOM 725 N N . PHE A 1 90 ? -6.382 1.982 11.416 1.00 58.56 90 PHE A N 1
ATOM 726 C CA . PHE A 1 90 ? -6.324 3.352 11.946 1.00 58.56 90 PHE A CA 1
ATOM 727 C C . PHE A 1 90 ? -7.719 3.939 12.222 1.00 58.56 90 PHE A C 1
ATOM 729 O O . PHE A 1 90 ? -7.926 4.665 13.187 1.00 58.56 90 PHE A O 1
ATOM 736 N N . VAL A 1 91 ? -8.703 3.550 11.412 1.00 58.12 91 VAL A N 1
ATOM 737 C CA . VAL A 1 91 ? -10.108 3.928 11.566 1.00 58.12 91 VAL A CA 1
ATOM 738 C C . VAL A 1 91 ? -10.686 3.534 12.937 1.00 58.12 91 VAL A C 1
ATOM 740 O O . VAL A 1 91 ? -11.432 4.314 13.516 1.00 58.12 91 VAL A O 1
ATOM 743 N N . MET A 1 92 ? -10.332 2.369 13.487 1.00 57.06 92 MET A N 1
ATOM 744 C CA . MET A 1 92 ? -10.825 1.935 14.804 1.00 57.06 92 MET A CA 1
ATOM 745 C C . MET A 1 92 ? -10.207 2.747 15.948 1.00 57.06 92 MET A C 1
ATOM 747 O O . MET A 1 92 ? -10.896 3.072 16.908 1.00 57.06 92 MET A O 1
ATOM 751 N N . ILE A 1 93 ? -8.948 3.175 15.803 1.00 61.91 93 ILE A N 1
ATOM 752 C CA . ILE A 1 93 ? -8.268 4.026 16.792 1.00 61.91 93 ILE A CA 1
ATOM 753 C C . ILE A 1 93 ? -9.018 5.353 16.980 1.00 61.91 93 ILE A C 1
ATOM 755 O O . ILE A 1 93 ? -9.138 5.848 18.098 1.00 61.91 93 ILE A O 1
ATOM 759 N N . VAL A 1 94 ? -9.544 5.935 15.898 1.00 65.69 94 VAL A N 1
ATOM 760 C CA . VAL A 1 94 ? -10.312 7.189 15.966 1.00 65.69 94 VAL A CA 1
ATOM 761 C C . VAL A 1 94 ? -11.589 7.009 16.794 1.00 65.69 94 VAL A C 1
ATOM 763 O O . VAL A 1 94 ? -11.916 7.881 17.603 1.00 65.69 94 VAL A O 1
ATOM 766 N N . SER A 1 95 ? -12.281 5.876 16.643 1.00 65.06 95 SER A N 1
ATOM 767 C CA . SER A 1 95 ? -13.465 5.540 17.446 1.00 65.06 95 SER A CA 1
ATOM 768 C C . SER A 1 95 ? -13.126 5.362 18.932 1.00 65.06 95 SER A C 1
ATOM 770 O O . SER A 1 95 ? -13.854 5.868 19.794 1.00 65.06 95 SER A O 1
ATOM 772 N N . ASP A 1 96 ? -11.996 4.726 19.247 1.00 66.31 96 ASP A N 1
ATOM 773 C CA . ASP A 1 96 ? -11.527 4.546 20.629 1.00 66.31 96 ASP A CA 1
ATOM 774 C C . ASP A 1 96 ? -11.141 5.884 21.278 1.00 66.31 96 ASP A C 1
ATOM 776 O O . ASP A 1 96 ? -11.561 6.193 22.396 1.00 66.31 96 ASP A O 1
ATOM 780 N N . LEU A 1 97 ? -10.402 6.736 20.560 1.00 67.19 97 LEU A N 1
ATOM 781 C CA . LEU A 1 97 ? -10.029 8.077 21.025 1.00 67.19 97 LEU A CA 1
ATOM 782 C C . LEU A 1 97 ? -11.252 8.974 21.261 1.00 67.19 97 LEU A C 1
ATOM 784 O O . LEU A 1 97 ? -11.275 9.737 22.230 1.00 67.19 97 LEU A O 1
ATOM 788 N N . CYS A 1 98 ? -12.278 8.868 20.411 1.00 65.19 98 CYS A N 1
ATOM 789 C CA . CYS A 1 98 ? -13.556 9.550 20.617 1.00 65.19 98 CYS A CA 1
ATOM 790 C C . CYS A 1 98 ? -14.263 9.071 21.890 1.00 65.19 98 CYS A C 1
ATOM 792 O O . CYS A 1 98 ? -14.737 9.891 22.675 1.00 65.19 98 CYS A O 1
ATOM 794 N N . SER A 1 99 ? -14.291 7.757 22.130 1.00 66.56 99 SER A N 1
ATOM 795 C CA . SER A 1 99 ? -14.907 7.163 23.327 1.00 66.56 99 SER A CA 1
ATOM 796 C C . SER A 1 99 ? -14.197 7.607 24.612 1.00 66.56 99 SER A C 1
ATOM 798 O O . SER A 1 99 ? -14.836 7.856 25.633 1.00 66.56 99 SER A O 1
ATOM 800 N N . LEU A 1 100 ? -12.879 7.811 24.537 1.00 66.06 100 LEU A N 1
ATOM 801 C CA . LEU A 1 100 ? -12.058 8.373 25.613 1.00 66.06 100 LEU A CA 1
ATOM 802 C C . LEU A 1 100 ? -12.156 9.908 25.733 1.00 66.06 100 LEU A C 1
ATOM 804 O O . LEU A 1 100 ? -11.478 10.489 26.579 1.00 66.06 100 LEU A O 1
ATOM 808 N N . LYS A 1 101 ? -12.984 10.574 24.910 1.00 66.75 101 LYS A N 1
ATOM 809 C CA . LYS A 1 101 ? -13.121 12.043 24.812 1.00 66.75 101 LYS A CA 1
ATOM 810 C C . LYS A 1 101 ? -11.804 12.778 24.526 1.00 66.75 101 LYS A C 1
ATOM 812 O O . LYS A 1 101 ? -11.676 13.963 24.821 1.00 66.75 101 LYS A O 1
ATOM 817 N N . LEU A 1 102 ? -10.828 12.088 23.937 1.00 61.19 102 LEU A N 1
ATOM 818 C CA . LEU A 1 102 ? -9.548 12.674 23.531 1.00 61.19 102 LEU A CA 1
ATOM 819 C C . LEU A 1 102 ? -9.653 13.392 22.176 1.00 61.19 102 LEU A C 1
ATOM 821 O O . LEU A 1 102 ? -8.815 14.232 21.861 1.00 61.19 102 LEU A O 1
ATOM 825 N N . MET A 1 103 ? -10.686 13.083 21.383 1.00 59.19 103 MET A N 1
ATOM 826 C CA . MET A 1 103 ? -11.028 13.747 20.120 1.00 59.19 103 MET A CA 1
ATOM 827 C C . MET A 1 103 ? -12.554 13.873 19.983 1.00 59.19 103 MET A C 1
ATOM 829 O O . MET A 1 103 ? -13.302 13.121 20.606 1.00 59.19 103 MET A O 1
ATOM 833 N N . HIS A 1 104 ? -13.025 14.823 19.172 1.00 51.56 104 HIS A N 1
ATOM 834 C CA . HIS A 1 104 ? -14.452 15.016 18.897 1.00 51.56 104 HIS A CA 1
ATOM 835 C C . HIS A 1 104 ? -14.870 14.197 17.665 1.00 51.56 104 HIS A C 1
ATOM 837 O O . HIS A 1 104 ? -14.182 14.231 16.644 1.00 51.56 104 HIS A O 1
ATOM 843 N N . THR A 1 105 ? -15.980 13.459 17.743 1.00 53.38 105 THR A N 1
ATOM 844 C CA . THR A 1 105 ? -16.394 12.543 16.669 1.00 53.38 105 THR A CA 1
ATOM 845 C C . THR A 1 105 ? -16.957 13.292 15.463 1.00 53.38 105 THR A C 1
ATOM 847 O O . THR A 1 105 ? -17.930 14.036 15.570 1.00 53.38 105 THR A O 1
ATOM 850 N N . LEU A 1 106 ? -16.378 13.030 14.293 1.00 55.16 106 LEU A N 1
ATOM 851 C CA . LEU A 1 106 ? -17.047 13.153 12.997 1.00 55.16 106 LEU A CA 1
ATOM 852 C C . LEU A 1 106 ? -17.377 11.735 12.504 1.00 55.16 106 LEU A C 1
ATOM 854 O O . LEU A 1 106 ? -16.735 10.778 12.938 1.00 55.16 106 LEU A O 1
ATOM 858 N N . LEU A 1 107 ? -18.376 11.589 11.623 1.00 57.66 107 LEU A N 1
ATOM 859 C CA . LEU A 1 107 ? -18.745 10.297 11.019 1.00 57.66 107 LEU A CA 1
ATOM 860 C C . LEU A 1 107 ? -17.487 9.554 10.536 1.00 57.66 107 LEU A C 1
ATOM 862 O O . LEU A 1 107 ? -16.781 10.035 9.650 1.00 57.66 107 LEU A O 1
ATOM 866 N N . SER A 1 108 ? -17.212 8.392 11.129 1.00 65.75 108 SER A N 1
ATOM 867 C CA . SER A 1 108 ? -16.087 7.526 10.775 1.00 65.75 108 SER A CA 1
ATOM 868 C C . SER A 1 108 ? -16.593 6.115 10.490 1.00 65.75 108 SER A C 1
ATOM 870 O O . SER A 1 108 ? -17.643 5.708 10.983 1.00 65.75 108 SER A O 1
ATOM 872 N N . SER A 1 109 ? -15.864 5.363 9.671 1.00 69.44 109 SER A N 1
ATOM 873 C CA . SER A 1 109 ? -16.201 3.980 9.315 1.00 69.44 109 SER A CA 1
ATOM 874 C C . SER A 1 109 ? -15.833 2.955 10.400 1.00 69.44 109 SER A C 1
ATOM 876 O O . SER A 1 109 ? -15.932 1.754 10.156 1.00 69.44 109 SER A O 1
ATOM 878 N N . GLY A 1 110 ? -15.381 3.397 11.578 1.00 60.31 110 GLY A N 1
ATOM 879 C CA . GLY A 1 110 ? -14.956 2.522 12.669 1.00 60.31 110 GLY A CA 1
ATOM 880 C C . GLY A 1 110 ? -16.139 2.076 13.515 1.00 60.31 110 GLY A C 1
ATOM 881 O O . GLY A 1 110 ? -16.906 2.909 13.991 1.00 60.31 110 GLY A O 1
ATOM 882 N N . ALA A 1 111 ? -16.271 0.770 13.742 1.00 60.28 111 ALA A N 1
ATOM 883 C CA . ALA A 1 111 ? -17.220 0.246 14.716 1.00 60.28 111 ALA A CA 1
ATOM 884 C C . ALA A 1 111 ? -16.658 0.451 16.131 1.00 60.28 111 ALA A C 1
ATOM 886 O O . ALA A 1 111 ? -15.527 0.055 16.403 1.00 60.28 111 ALA A O 1
ATOM 887 N N . SER A 1 112 ? -17.437 1.065 17.024 1.00 52.06 112 SER A N 1
ATOM 888 C CA . SER A 1 112 ? -17.100 1.127 18.448 1.00 52.06 112 SER A CA 1
ATOM 889 C C . SER A 1 112 ? -17.229 -0.268 19.055 1.00 52.06 112 SER A C 1
ATOM 891 O O . SER A 1 112 ? -18.317 -0.843 19.057 1.00 52.06 112 SER A O 1
ATOM 893 N N . SER A 1 113 ? -16.133 -0.815 19.573 1.00 50.56 113 SER A N 1
ATOM 894 C CA . SER A 1 113 ? -16.195 -1.951 20.490 1.00 50.56 113 SER A CA 1
ATOM 895 C C . SER A 1 113 ? -16.683 -1.446 21.847 1.00 50.56 113 SER A C 1
ATOM 897 O O . SER A 1 113 ? -15.976 -0.679 22.501 1.00 50.56 113 SER A O 1
ATOM 899 N N . LEU A 1 114 ? -17.909 -1.826 22.216 1.00 38.16 114 LEU A N 1
ATOM 900 C CA . LEU A 1 114 ? -18.413 -1.733 23.590 1.00 38.16 114 LEU A CA 1
ATOM 901 C C . LEU A 1 114 ? -17.749 -2.797 24.469 1.00 38.16 114 LEU A C 1
ATOM 903 O O . LEU A 1 114 ? -17.558 -3.927 23.963 1.00 38.16 114 LEU A O 1
#

Organism: NCBI:txid8208

Radius of gyration: 19.19 Å; chains: 1; bounding box: 47×24×52 Å

pLDDT: mean 75.32, std 16.4, range [38.16, 97.88]

Secondary structure (DSSP, 8-state):
-EEEEGGGS-GGG--TTSTT--SEEEEPPTT----SSGGG---B--TTS--B---S----S-TTSGGG---EEEEETTEEEEEE---S-HHHHHHHHHHTTSS-----SPPP--

InterPro domains:
  IPR002591 Type I phosphodiesterase/nucleotide pyrophosphatase/phosphate transferase [PF01663] (1-62)
  IPR017850 Alkaline-phosphatase-like, core domain superfamily [SSF53649] (2-80)